Protein AF-A0A4R6Y4P4-F1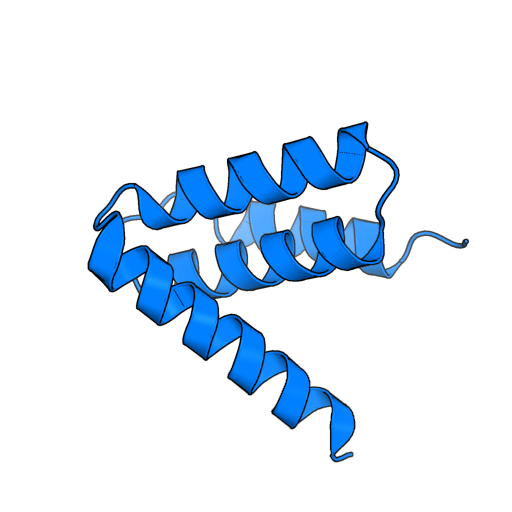 (afdb_monomer_lite)

Organism: NCBI:txid69279

pLDDT: mean 78.59, std 15.03, range [47.88, 94.88]

Secondary structure (DSSP, 8-state):
--HHHHHHHHHHHHHHHHHHHHGGGHHHHHHHHHHHHHHTT-HHHHHHHHHHHHHHHHH-TT--S-HHHHHHHHHHHHT---

Sequence (82 aa):
MRQRRDRRRRWRQDALHLLSVEGSNAYYEAQRRATRARLAGDRSEFFHWAKVAAEVARLSPEVEMDIAVLRTVVAEEENRPS

Structure (mmCIF, N/CA/C/O backbone):
data_AF-A0A4R6Y4P4-F1
#
_entry.id   AF-A0A4R6Y4P4-F1
#
loop_
_atom_site.group_PDB
_atom_site.id
_atom_site.type_symbol
_atom_site.label_atom_id
_atom_site.label_alt_id
_atom_site.label_comp_id
_atom_site.label_asym_id
_atom_site.label_entity_id
_atom_site.label_seq_id
_atom_site.pdbx_PDB_ins_code
_atom_site.Cartn_x
_atom_site.Cartn_y
_atom_site.Cartn_z
_atom_site.occupancy
_atom_site.B_iso_or_equiv
_atom_site.auth_seq_id
_atom_site.auth_comp_id
_atom_site.auth_asym_id
_atom_site.auth_atom_id
_atom_site.pdbx_PDB_model_num
ATOM 1 N N . MET A 1 1 ? 6.727 -13.445 17.675 1.00 48.34 1 MET A N 1
ATOM 2 C CA . MET A 1 1 ? 7.431 -13.142 16.400 1.00 48.34 1 MET A CA 1
ATOM 3 C C . MET A 1 1 ? 6.850 -13.827 15.137 1.00 48.34 1 MET A C 1
ATOM 5 O O . MET A 1 1 ? 7.548 -13.890 14.134 1.00 48.34 1 MET A O 1
ATOM 9 N N . ARG A 1 2 ? 5.577 -14.276 15.099 1.00 53.06 2 ARG A N 1
ATOM 10 C CA . ARG A 1 2 ? 4.963 -14.873 13.880 1.00 53.06 2 ARG A CA 1
ATOM 11 C C . ARG A 1 2 ? 3.955 -13.956 13.164 1.00 53.06 2 ARG A C 1
ATOM 13 O O . ARG A 1 2 ? 4.052 -13.785 11.956 1.00 53.06 2 ARG A O 1
ATOM 20 N N . GLN A 1 3 ? 3.127 -13.216 13.909 1.00 57.47 3 GLN A N 1
ATOM 21 C CA . GLN A 1 3 ? 2.083 -12.345 13.334 1.00 5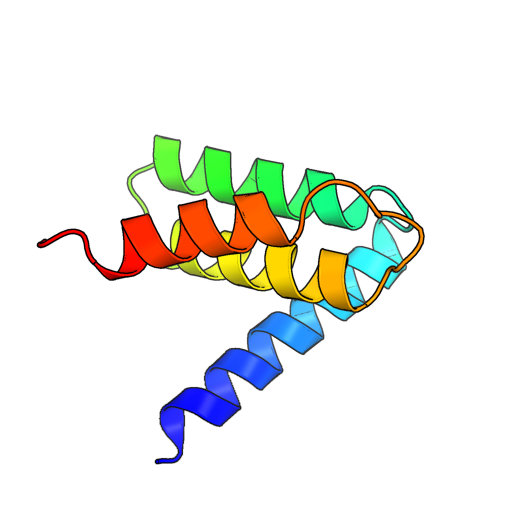7.47 3 GLN A CA 1
ATOM 22 C C . GLN A 1 3 ? 2.573 -11.250 12.365 1.00 57.47 3 GLN A C 1
ATOM 24 O O . GLN A 1 3 ? 1.825 -10.846 11.477 1.00 57.47 3 GLN A O 1
ATOM 29 N N . ARG A 1 4 ? 3.806 -10.742 12.520 1.00 55.25 4 ARG A N 1
ATOM 30 C CA . ARG A 1 4 ? 4.358 -9.703 11.626 1.00 55.25 4 ARG A CA 1
ATOM 31 C C . ARG A 1 4 ? 4.716 -10.249 10.236 1.00 55.25 4 ARG A C 1
ATOM 33 O O . ARG A 1 4 ? 4.602 -9.517 9.259 1.00 55.25 4 ARG A O 1
ATOM 40 N N . ARG A 1 5 ? 5.120 -11.522 10.133 1.00 59.50 5 ARG A N 1
ATOM 41 C CA . ARG A 1 5 ? 5.469 -12.158 8.848 1.00 59.50 5 ARG A CA 1
ATOM 42 C C . ARG A 1 5 ? 4.224 -12.489 8.026 1.00 59.50 5 ARG A C 1
ATOM 44 O O . ARG A 1 5 ? 4.227 -12.240 6.825 1.00 59.50 5 ARG A O 1
ATOM 51 N N . ASP A 1 6 ? 3.153 -12.944 8.675 1.00 71.94 6 ASP A N 1
ATOM 52 C CA . ASP A 1 6 ? 1.912 -13.319 7.983 1.00 71.94 6 ASP A CA 1
ATOM 53 C C . ASP A 1 6 ? 1.196 -12.108 7.376 1.00 71.94 6 ASP A C 1
ATOM 55 O O . ASP A 1 6 ? 0.724 -12.169 6.243 1.00 71.94 6 ASP A O 1
ATOM 59 N N . ARG A 1 7 ? 1.179 -10.969 8.085 1.00 76.62 7 ARG A N 1
ATOM 60 C CA . ARG A 1 7 ? 0.624 -9.715 7.546 1.00 76.62 7 ARG A CA 1
ATOM 61 C C . ARG A 1 7 ? 1.416 -9.218 6.346 1.00 76.62 7 ARG A C 1
ATOM 63 O O . ARG A 1 7 ? 0.828 -8.875 5.329 1.00 76.62 7 ARG A O 1
ATOM 70 N N . ARG A 1 8 ? 2.747 -9.253 6.441 1.00 77.50 8 ARG A N 1
ATOM 71 C CA . ARG A 1 8 ? 3.615 -8.839 5.339 1.00 77.50 8 ARG A CA 1
ATOM 72 C C . ARG A 1 8 ? 3.460 -9.731 4.111 1.00 77.50 8 ARG A C 1
ATOM 74 O O . ARG A 1 8 ? 3.512 -9.234 2.993 1.00 77.50 8 ARG A O 1
ATOM 81 N N . ARG A 1 9 ? 3.235 -11.034 4.309 1.00 83.81 9 ARG A N 1
ATOM 82 C CA . ARG A 1 9 ? 2.938 -11.955 3.209 1.00 83.81 9 ARG A CA 1
ATOM 83 C C . ARG A 1 9 ? 1.635 -11.582 2.504 1.00 83.81 9 ARG A C 1
ATOM 85 O O . ARG A 1 9 ? 1.644 -11.545 1.281 1.00 83.81 9 ARG A O 1
ATOM 92 N N . ARG A 1 10 ? 0.579 -11.247 3.255 1.00 88.56 10 ARG A N 1
ATOM 93 C CA . ARG A 1 10 ? -0.691 -10.770 2.681 1.00 88.56 10 ARG A CA 1
ATOM 94 C C . ARG A 1 10 ? -0.505 -9.482 1.881 1.00 88.56 10 ARG A C 1
ATOM 96 O O . ARG A 1 10 ? -0.804 -9.478 0.699 1.00 88.56 10 ARG A O 1
ATOM 103 N N . TRP A 1 11 ? 0.131 -8.460 2.459 1.00 90.69 11 TRP A N 1
ATOM 104 C CA . TRP A 1 11 ? 0.396 -7.204 1.738 1.00 90.69 11 TRP A CA 1
ATOM 105 C C . TRP A 1 11 ? 1.193 -7.415 0.454 1.00 90.69 11 TRP A C 1
ATOM 107 O O . TRP A 1 11 ? 0.906 -6.802 -0.566 1.00 90.69 11 TRP A O 1
ATOM 117 N N . ARG A 1 12 ? 2.182 -8.312 0.489 1.00 89.69 12 ARG A N 1
ATOM 118 C CA . ARG A 1 12 ? 2.965 -8.649 -0.697 1.00 89.69 12 ARG A CA 1
ATOM 119 C C . ARG A 1 12 ? 2.137 -9.395 -1.745 1.00 89.69 12 ARG A C 1
ATOM 121 O O . ARG A 1 12 ? 2.350 -9.168 -2.928 1.00 89.69 12 ARG A O 1
ATOM 128 N N . GLN A 1 13 ? 1.229 -10.283 -1.339 1.00 93.56 13 GLN A N 1
ATOM 129 C CA . GLN A 1 13 ? 0.324 -10.963 -2.272 1.00 93.56 13 GLN A CA 1
ATOM 130 C C . GLN A 1 13 ? -0.620 -9.969 -2.947 1.00 93.56 13 GLN A C 1
ATOM 132 O O . GLN A 1 13 ? -0.736 -9.999 -4.168 1.00 93.56 13 GLN A O 1
ATOM 137 N N . ASP A 1 14 ? -1.209 -9.051 -2.186 1.00 94.19 14 ASP A N 1
ATOM 138 C CA . ASP A 1 14 ? -2.110 -8.036 -2.734 1.00 94.19 14 ASP A CA 1
ATOM 139 C C . ASP A 1 14 ? -1.359 -7.032 -3.624 1.00 94.19 14 ASP A C 1
ATOM 141 O O . ASP A 1 14 ? -1.857 -6.641 -4.676 1.00 94.19 14 ASP A O 1
ATOM 145 N N . ALA A 1 15 ? -0.114 -6.687 -3.274 1.00 90.88 15 ALA A N 1
ATOM 146 C CA . ALA A 1 15 ? 0.760 -5.874 -4.120 1.00 90.88 15 ALA A CA 1
ATOM 147 C C . ALA A 1 15 ? 1.082 -6.562 -5.455 1.00 90.88 15 ALA A C 1
ATOM 149 O O . ALA A 1 15 ? 1.015 -5.931 -6.506 1.00 90.88 15 ALA A O 1
ATOM 150 N N . LEU A 1 16 ? 1.402 -7.860 -5.427 1.00 91.25 16 LEU A N 1
ATOM 151 C CA . LEU A 1 16 ? 1.634 -8.645 -6.643 1.00 91.25 16 LEU A CA 1
ATOM 152 C C . LEU A 1 16 ? 0.366 -8.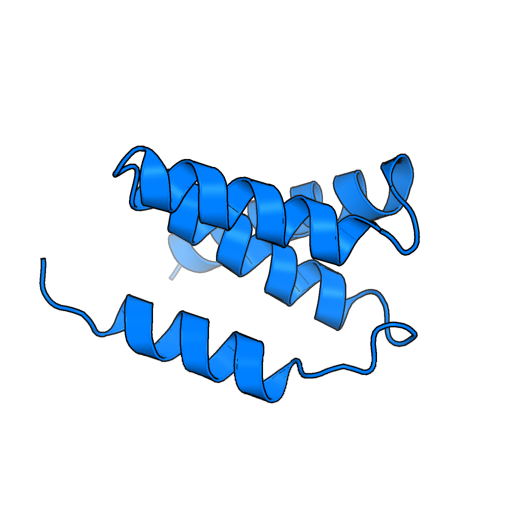759 -7.490 1.00 91.25 16 LEU A C 1
ATOM 154 O O . LEU A 1 16 ? 0.440 -8.678 -8.713 1.00 91.25 16 LEU A O 1
ATOM 158 N N . HIS A 1 17 ? -0.794 -8.913 -6.852 1.00 93.88 17 HIS A N 1
ATOM 159 C CA . HIS A 1 17 ? -2.068 -8.938 -7.553 1.00 93.88 17 HIS A CA 1
ATOM 160 C C . HIS A 1 17 ? -2.351 -7.597 -8.241 1.00 93.88 17 HIS A C 1
ATOM 162 O O . HIS A 1 17 ? -2.635 -7.583 -9.437 1.00 93.88 17 HIS A O 1
ATOM 168 N N . LEU A 1 18 ? -2.182 -6.470 -7.543 1.00 91.62 18 LEU A N 1
ATOM 169 C CA . LEU A 1 18 ? -2.336 -5.149 -8.153 1.00 91.62 18 LEU A CA 1
ATOM 170 C C . LEU A 1 18 ? -1.353 -4.933 -9.303 1.00 91.62 18 LEU A C 1
ATOM 172 O O . LEU A 1 18 ? -1.764 -4.458 -10.351 1.00 91.62 18 LEU A O 1
ATOM 176 N N . LEU A 1 19 ? -0.091 -5.341 -9.159 1.00 87.12 19 LEU A N 1
ATOM 177 C CA . LEU A 1 19 ? 0.881 -5.284 -10.256 1.00 87.12 19 LEU A CA 1
ATOM 178 C C . LEU A 1 19 ? 0.450 -6.128 -11.464 1.00 87.12 19 LEU A C 1
ATOM 180 O O . LEU A 1 19 ? 0.661 -5.708 -12.596 1.00 87.12 19 LEU A O 1
ATOM 184 N N . SER A 1 20 ? -0.184 -7.285 -11.246 1.00 88.56 20 SER A N 1
ATOM 185 C CA . SER A 1 20 ? -0.684 -8.124 -12.344 1.00 88.56 20 SER A CA 1
ATOM 186 C C . SER A 1 20 ? -1.907 -7.550 -13.065 1.00 88.56 20 SER A C 1
ATOM 188 O O . SER A 1 20 ? -2.057 -7.785 -14.260 1.00 88.56 20 SER A O 1
ATOM 190 N N . VAL A 1 21 ? -2.775 -6.820 -12.357 1.00 90.81 21 VAL A N 1
ATOM 191 C CA . VAL A 1 21 ? -4.038 -6.292 -12.905 1.00 90.81 21 VAL A CA 1
ATOM 192 C C . VAL A 1 21 ? -3.863 -4.881 -13.465 1.00 90.81 21 VAL A C 1
ATOM 194 O O . VAL A 1 21 ? -4.350 -4.581 -14.548 1.00 90.81 21 VAL A O 1
ATOM 197 N N . GLU A 1 22 ? -3.153 -4.023 -12.737 1.00 86.44 22 GLU A N 1
ATOM 198 C CA . GLU A 1 22 ? -3.036 -2.585 -13.010 1.00 86.44 22 GLU A CA 1
ATOM 199 C C . GLU A 1 22 ? -1.684 -2.203 -13.633 1.00 86.44 22 GLU A C 1
ATOM 201 O O . GLU A 1 22 ? -1.502 -1.065 -14.072 1.00 86.44 22 GLU A O 1
ATOM 206 N N . GLY A 1 23 ? -0.703 -3.114 -13.649 1.00 83.94 23 GLY A N 1
ATOM 207 C CA . GLY A 1 23 ? 0.640 -2.835 -14.158 1.00 83.94 23 GLY A CA 1
ATOM 208 C C . GLY A 1 23 ? 1.296 -1.657 -13.431 1.00 83.94 23 GLY A C 1
ATOM 209 O O . GLY A 1 23 ? 1.359 -1.624 -12.200 1.00 83.94 23 GLY A O 1
ATOM 210 N N . SER A 1 24 ? 1.746 -0.654 -14.188 1.00 80.12 24 SER A N 1
ATOM 211 C CA . SER A 1 24 ? 2.367 0.567 -13.652 1.00 80.12 24 SER A CA 1
ATOM 212 C C . SER A 1 24 ? 1.416 1.427 -12.802 1.00 80.12 24 SER A C 1
ATOM 214 O O . SER A 1 24 ? 1.878 2.205 -11.968 1.00 80.12 24 SER A O 1
ATOM 216 N N . ASN A 1 25 ? 0.093 1.250 -12.926 1.00 84.62 25 ASN A N 1
ATOM 217 C CA . ASN A 1 25 ? -0.897 1.965 -12.113 1.00 84.62 25 ASN A CA 1
ATOM 218 C C . ASN A 1 25 ? -1.142 1.344 -10.730 1.00 84.62 25 ASN A C 1
ATOM 220 O O . ASN A 1 25 ? -1.840 1.949 -9.909 1.00 84.62 25 ASN A O 1
ATOM 224 N N . ALA A 1 26 ? -0.562 0.177 -10.436 1.00 88.81 26 ALA A N 1
ATOM 225 C CA . ALA A 1 26 ? -0.775 -0.558 -9.188 1.00 88.81 26 ALA A CA 1
ATOM 226 C C . ALA A 1 26 ? -0.518 0.287 -7.931 1.00 88.81 26 ALA A C 1
ATOM 228 O O . ALA A 1 26 ? -1.236 0.170 -6.935 1.00 88.81 26 ALA A O 1
ATOM 229 N N . TYR A 1 27 ? 0.486 1.165 -7.986 1.00 86.88 27 TYR A N 1
ATOM 230 C CA . TYR A 1 27 ? 0.816 2.064 -6.885 1.00 86.88 27 TYR A CA 1
ATOM 231 C C . TYR A 1 27 ? -0.326 3.048 -6.604 1.00 86.88 27 TYR A C 1
ATOM 233 O O . TYR A 1 27 ? -0.813 3.149 -5.475 1.00 86.88 27 TYR A O 1
ATOM 241 N N . TYR A 1 28 ? -0.794 3.732 -7.649 1.00 87.25 28 TYR A N 1
ATOM 242 C CA . TYR A 1 28 ? -1.867 4.713 -7.538 1.00 87.25 28 TYR A CA 1
ATOM 243 C C . TYR A 1 28 ? -3.188 4.066 -7.130 1.00 87.25 28 TYR A C 1
ATOM 245 O O . TYR A 1 28 ? -3.950 4.668 -6.379 1.00 87.25 28 TYR A O 1
ATOM 253 N N . GLU A 1 29 ? -3.461 2.838 -7.571 1.00 92.75 29 GLU A N 1
ATOM 254 C CA . GLU A 1 29 ? -4.655 2.109 -7.145 1.00 92.75 29 GLU A CA 1
ATOM 255 C C . GLU A 1 29 ? -4.609 1.757 -5.651 1.00 92.75 29 GLU A C 1
ATOM 257 O O . GLU A 1 29 ? -5.583 1.998 -4.934 1.00 92.75 29 GLU A O 1
ATOM 262 N N . ALA A 1 30 ? -3.466 1.290 -5.137 1.00 92.69 30 ALA A N 1
ATOM 263 C CA . ALA A 1 30 ? -3.297 1.079 -3.699 1.00 92.69 30 ALA A CA 1
ATOM 264 C C . ALA A 1 30 ? -3.457 2.393 -2.910 1.00 92.69 30 ALA A C 1
ATOM 266 O O . ALA A 1 30 ? -4.132 2.421 -1.878 1.00 92.69 30 ALA A O 1
ATOM 267 N N . GLN A 1 31 ? -2.909 3.501 -3.420 1.00 89.50 31 GLN A N 1
ATOM 268 C CA . GLN A 1 31 ? -3.056 4.818 -2.798 1.00 89.50 31 GLN A CA 1
ATOM 269 C C . GLN A 1 31 ? -4.520 5.290 -2.792 1.00 89.50 31 GLN A C 1
ATOM 271 O O . GLN A 1 31 ? -5.008 5.739 -1.756 1.00 89.50 31 GLN A O 1
ATOM 276 N N . ARG A 1 32 ? -5.259 5.121 -3.899 1.00 92.00 32 ARG A N 1
ATOM 277 C CA . ARG A 1 32 ? -6.696 5.444 -3.981 1.00 92.00 32 ARG A CA 1
ATOM 278 C C . ARG A 1 32 ? -7.509 4.674 -2.946 1.00 92.00 32 ARG A C 1
ATOM 280 O O . ARG A 1 32 ? -8.368 5.265 -2.289 1.00 92.00 32 ARG A O 1
ATOM 287 N N . ARG A 1 33 ? -7.242 3.376 -2.778 1.00 94.88 33 ARG A N 1
ATOM 288 C CA . ARG A 1 33 ? -7.927 2.540 -1.779 1.00 94.88 33 ARG A CA 1
ATOM 289 C C . ARG A 1 33 ? -7.599 2.970 -0.352 1.00 94.88 33 ARG A C 1
ATOM 291 O O . ARG A 1 33 ? -8.513 3.081 0.461 1.00 94.88 33 ARG A O 1
ATOM 298 N N . ALA A 1 34 ? -6.345 3.327 -0.071 1.00 91.88 34 ALA A N 1
ATOM 299 C CA . ALA A 1 34 ? -5.965 3.893 1.221 1.00 91.88 34 ALA A CA 1
ATOM 300 C C . ALA A 1 34 ? -6.713 5.210 1.498 1.00 91.88 34 ALA A C 1
ATOM 302 O O . ALA A 1 34 ? -7.320 5.370 2.556 1.00 91.88 34 ALA A O 1
ATOM 303 N N . THR A 1 35 ? -6.748 6.139 0.538 1.00 89.31 35 THR A N 1
ATOM 304 C CA . THR A 1 35 ? -7.483 7.404 0.686 1.00 89.31 35 THR A CA 1
ATOM 305 C C . THR A 1 35 ? -8.974 7.172 0.926 1.00 89.31 35 THR A C 1
ATOM 307 O O . THR A 1 35 ? -9.544 7.801 1.815 1.00 89.31 35 THR A O 1
ATOM 310 N N . ARG A 1 36 ? -9.608 6.245 0.196 1.00 93.81 36 ARG A N 1
ATOM 311 C CA . ARG A 1 36 ? -11.020 5.886 0.412 1.00 93.81 36 ARG A CA 1
ATOM 312 C C . ARG A 1 36 ? -11.266 5.346 1.818 1.00 93.81 36 ARG A C 1
ATOM 314 O O . ARG A 1 36 ? -12.180 5.820 2.482 1.00 93.81 36 ARG A O 1
ATOM 321 N N . ALA A 1 37 ? -10.427 4.429 2.292 1.00 91.31 37 ALA A N 1
ATOM 322 C CA . ALA A 1 37 ? -10.541 3.882 3.641 1.00 91.31 37 ALA A CA 1
ATOM 323 C C . ALA A 1 37 ? -10.358 4.959 4.721 1.00 91.31 37 ALA A C 1
ATOM 325 O O . ALA A 1 37 ? -11.102 4.997 5.699 1.00 91.31 37 ALA A O 1
ATOM 326 N N . ARG A 1 38 ? -9.438 5.911 4.507 1.00 86.38 38 ARG A N 1
ATOM 327 C CA . ARG A 1 38 ? -9.273 7.068 5.397 1.00 86.38 38 ARG A CA 1
ATOM 328 C C . ARG A 1 38 ? -10.532 7.932 5.451 1.00 86.38 38 ARG A C 1
ATOM 330 O O . ARG A 1 38 ? -10.938 8.323 6.541 1.00 86.38 38 ARG A O 1
ATOM 337 N N . LEU A 1 39 ? -11.147 8.216 4.302 1.00 91.19 39 LEU A N 1
ATOM 338 C CA . LEU A 1 39 ? -12.400 8.978 4.231 1.00 91.19 39 LEU A CA 1
ATOM 339 C C . LEU A 1 39 ? -13.573 8.229 4.879 1.00 91.19 39 LEU A C 1
ATOM 341 O O . LEU A 1 39 ? -14.442 8.860 5.469 1.00 91.19 39 LEU A O 1
ATOM 345 N N . ALA A 1 40 ? -13.571 6.897 4.810 1.00 92.12 40 ALA A N 1
ATOM 346 C CA . ALA A 1 40 ? -14.554 6.043 5.471 1.00 92.12 40 ALA A CA 1
ATOM 347 C C . ALA A 1 40 ? -14.302 5.861 6.982 1.00 92.12 40 ALA A C 1
ATOM 349 O O . ALA A 1 40 ? -15.128 5.268 7.671 1.00 92.12 40 ALA A O 1
ATOM 350 N N . GLY A 1 41 ? -13.172 6.346 7.511 1.00 90.88 41 GLY A N 1
ATOM 351 C CA . GLY A 1 41 ? -12.782 6.147 8.908 1.00 90.88 41 GLY A CA 1
ATOM 352 C C . GLY A 1 41 ? -12.286 4.732 9.235 1.00 90.88 41 GLY A C 1
ATOM 353 O O . GLY A 1 41 ? -12.035 4.436 10.404 1.00 90.88 41 GLY A O 1
ATOM 354 N N . ASP A 1 42 ? -12.092 3.866 8.234 1.00 93.00 42 ASP A N 1
ATOM 355 C CA . ASP A 1 42 ? -11.556 2.520 8.436 1.00 93.00 42 ASP A CA 1
ATOM 356 C C . ASP A 1 42 ? -10.025 2.562 8.525 1.00 93.00 42 ASP A C 1
ATOM 358 O O . ASP A 1 42 ? -9.290 2.502 7.534 1.00 93.00 42 ASP A O 1
ATOM 362 N N . ARG A 1 43 ? -9.528 2.655 9.762 1.00 87.38 43 ARG A N 1
ATOM 363 C CA . ARG A 1 43 ? -8.087 2.648 10.049 1.00 87.38 43 ARG A CA 1
ATOM 364 C C . ARG A 1 43 ? -7.409 1.332 9.652 1.00 87.38 43 ARG A C 1
ATOM 366 O O . ARG A 1 43 ? -6.232 1.356 9.292 1.00 87.38 43 ARG A O 1
ATOM 373 N N . SER A 1 44 ? -8.103 0.194 9.734 1.00 89.06 44 SER A N 1
ATOM 374 C CA . SER A 1 44 ? -7.507 -1.111 9.424 1.00 89.06 44 SER A CA 1
ATOM 375 C C . SER A 1 44 ? -7.277 -1.255 7.926 1.00 89.06 44 SER A C 1
ATOM 377 O O . SER A 1 44 ? -6.183 -1.632 7.494 1.00 89.06 44 SER A O 1
ATOM 379 N N . GLU A 1 45 ? -8.287 -0.887 7.143 1.00 90.56 45 GLU A N 1
ATOM 380 C CA . GLU A 1 45 ? -8.232 -0.928 5.691 1.00 90.56 45 GLU A CA 1
ATOM 381 C C . GLU A 1 45 ? -7.277 0.140 5.136 1.00 90.56 45 GLU A C 1
ATOM 383 O O . GLU A 1 45 ? -6.464 -0.159 4.258 1.00 90.56 45 GLU A O 1
ATOM 388 N N . PHE A 1 46 ? -7.264 1.346 5.720 1.00 90.88 46 PHE A N 1
ATOM 389 C CA . PHE A 1 46 ? -6.274 2.375 5.389 1.00 90.88 46 PHE A CA 1
ATOM 390 C C . PHE A 1 46 ? -4.849 1.844 5.563 1.00 90.88 46 PHE A C 1
ATOM 392 O O . PHE A 1 46 ? -4.033 1.915 4.642 1.00 90.88 46 PHE A O 1
ATOM 399 N N . PHE A 1 47 ? -4.559 1.266 6.730 1.00 89.44 47 PHE A N 1
ATOM 400 C CA . PHE A 1 47 ? -3.237 0.740 7.036 1.00 89.44 47 PHE A CA 1
ATOM 401 C C . PHE A 1 47 ? -2.843 -0.413 6.111 1.00 89.44 47 PHE A C 1
ATOM 403 O O . PHE A 1 47 ? -1.691 -0.508 5.681 1.00 89.44 47 PHE A O 1
ATOM 410 N N . HIS A 1 48 ? -3.794 -1.289 5.786 1.00 92.38 48 HIS A N 1
ATOM 411 C CA . HIS A 1 48 ? -3.577 -2.376 4.845 1.00 92.38 48 HIS A CA 1
ATOM 412 C C . HIS A 1 48 ? -3.146 -1.845 3.471 1.00 92.38 48 HIS A C 1
ATOM 414 O O . HIS A 1 48 ? -2.060 -2.194 3.005 1.00 92.38 48 HIS A O 1
ATOM 420 N N . TRP A 1 49 ? -3.934 -0.959 2.857 1.00 93.25 49 TRP A N 1
ATOM 421 C CA . TRP A 1 49 ? -3.632 -0.437 1.522 1.00 93.25 49 TRP A CA 1
ATOM 422 C C . TRP A 1 49 ? -2.384 0.450 1.495 1.00 93.25 49 TRP A C 1
ATOM 424 O O . TRP A 1 49 ? -1.621 0.393 0.532 1.00 93.25 49 TRP A O 1
ATOM 434 N N . ALA A 1 50 ? -2.094 1.184 2.573 1.00 91.50 50 ALA A N 1
ATOM 435 C CA . ALA A 1 50 ? -0.847 1.937 2.704 1.00 91.50 50 ALA A CA 1
ATOM 436 C C . ALA A 1 50 ? 0.390 1.015 2.712 1.00 91.50 50 ALA A C 1
ATOM 438 O O . ALA A 1 50 ? 1.399 1.301 2.063 1.00 91.50 50 ALA A O 1
ATOM 439 N N . LYS A 1 51 ? 0.317 -0.139 3.393 1.00 92.31 51 LYS A N 1
ATOM 440 C CA . LYS A 1 51 ? 1.395 -1.143 3.372 1.00 92.31 51 LYS A CA 1
ATOM 4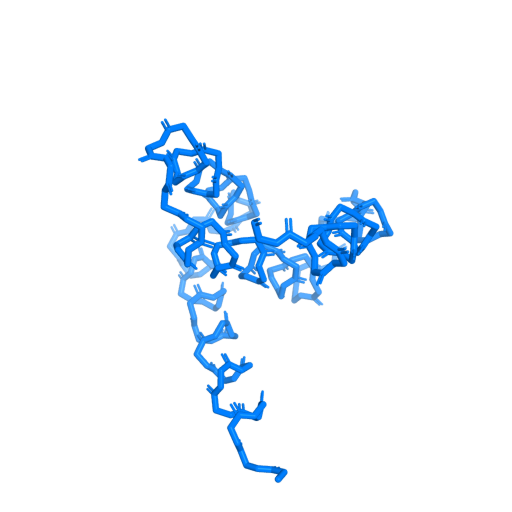41 C C . LYS A 1 51 ? 1.501 -1.861 2.026 1.00 92.31 51 LYS A C 1
ATOM 443 O O . LYS A 1 51 ? 2.616 -2.163 1.604 1.00 92.31 51 LYS A O 1
ATOM 448 N N . VAL A 1 52 ? 0.380 -2.100 1.345 1.00 92.00 52 VAL A N 1
ATOM 449 C CA . VAL A 1 52 ? 0.365 -2.637 -0.026 1.00 92.00 52 VAL A CA 1
ATOM 450 C C . VAL A 1 52 ? 1.051 -1.666 -0.989 1.00 92.00 52 VAL A C 1
ATOM 452 O O . VAL A 1 52 ? 1.945 -2.092 -1.711 1.00 92.00 52 VAL A O 1
ATOM 455 N N . ALA A 1 53 ? 0.737 -0.367 -0.942 1.00 89.50 53 ALA A N 1
ATOM 456 C CA . ALA A 1 53 ? 1.388 0.658 -1.765 1.00 89.50 53 ALA A CA 1
ATOM 457 C C . ALA A 1 53 ? 2.916 0.676 -1.574 1.00 89.50 53 ALA A C 1
ATOM 459 O O . ALA A 1 53 ? 3.669 0.729 -2.547 1.00 89.50 53 ALA A O 1
ATOM 460 N N . ALA A 1 54 ? 3.384 0.548 -0.328 1.00 87.56 54 ALA A N 1
ATOM 461 C CA . ALA A 1 54 ? 4.811 0.465 -0.024 1.00 87.56 54 ALA A CA 1
ATOM 462 C C . ALA A 1 54 ? 5.481 -0.807 -0.588 1.00 87.56 54 ALA A C 1
ATOM 464 O O . ALA A 1 54 ? 6.631 -0.753 -1.027 1.00 87.56 54 ALA A O 1
ATOM 465 N N . GLU A 1 55 ? 4.795 -1.955 -0.584 1.00 89.81 55 GLU A N 1
ATOM 466 C CA . GLU A 1 55 ? 5.308 -3.185 -1.207 1.00 89.81 55 GLU A CA 1
ATOM 467 C C . GLU A 1 55 ? 5.247 -3.112 -2.746 1.00 89.81 55 GLU A C 1
ATOM 469 O O . GLU A 1 55 ? 6.172 -3.597 -3.392 1.00 89.81 55 GLU A O 1
ATOM 474 N N . VAL A 1 56 ? 4.247 -2.450 -3.343 1.00 88.06 56 VAL A N 1
ATOM 475 C CA . VAL A 1 56 ? 4.191 -2.188 -4.796 1.00 88.06 56 VAL A CA 1
ATOM 476 C C . VAL A 1 56 ? 5.381 -1.338 -5.240 1.00 88.06 56 VAL A C 1
ATOM 478 O O . VAL A 1 56 ? 6.110 -1.748 -6.140 1.00 88.06 56 VAL A O 1
ATOM 481 N N . ALA A 1 57 ? 5.635 -0.211 -4.569 1.00 83.31 57 ALA A N 1
ATOM 482 C CA . ALA A 1 57 ? 6.773 0.654 -4.882 1.00 83.31 57 ALA A CA 1
ATOM 483 C C . ALA A 1 57 ? 8.113 -0.093 -4.740 1.00 83.31 57 ALA A C 1
ATOM 485 O O . ALA A 1 57 ? 9.014 0.049 -5.557 1.00 83.31 57 ALA A O 1
ATOM 486 N N . ARG A 1 58 ? 8.234 -0.973 -3.737 1.00 83.75 58 ARG A N 1
ATOM 487 C CA . ARG A 1 58 ? 9.418 -1.828 -3.551 1.00 83.75 58 ARG A CA 1
ATOM 488 C C . ARG A 1 58 ? 9.607 -2.863 -4.671 1.00 83.75 58 ARG A C 1
ATOM 490 O O . ARG A 1 58 ? 10.740 -3.273 -4.910 1.00 83.75 58 ARG A O 1
ATOM 497 N N . LEU A 1 59 ? 8.525 -3.359 -5.273 1.00 83.69 59 LEU A N 1
ATOM 498 C CA . LEU A 1 59 ? 8.555 -4.405 -6.303 1.00 83.69 59 LEU A CA 1
ATOM 499 C C . LEU A 1 59 ? 8.683 -3.847 -7.725 1.00 83.69 59 LEU A C 1
ATOM 501 O O . LEU A 1 59 ? 9.182 -4.561 -8.590 1.00 83.69 59 LEU A O 1
ATOM 505 N N . SER A 1 60 ? 8.256 -2.605 -7.955 1.00 70.94 60 SER A N 1
ATOM 506 C CA . SER A 1 60 ? 8.297 -1.943 -9.258 1.00 70.94 60 SER A CA 1
ATOM 507 C C . SER A 1 60 ? 9.293 -0.778 -9.235 1.00 70.94 60 SER A C 1
ATOM 509 O O . SER A 1 60 ? 8.889 0.353 -8.965 1.00 70.94 60 SER A O 1
ATOM 511 N N . PRO A 1 61 ? 10.588 -1.024 -9.513 1.00 63.03 61 PRO A N 1
ATOM 512 C CA . PRO A 1 61 ? 11.625 0.012 -9.493 1.00 63.03 61 PRO A CA 1
ATOM 513 C C . PRO A 1 61 ? 11.425 1.124 -10.536 1.00 63.03 61 PRO A C 1
ATOM 515 O O . PRO A 1 61 ? 12.040 2.173 -10.411 1.00 63.03 61 PRO A O 1
ATOM 518 N N . GLU A 1 62 ? 10.542 0.935 -11.523 1.00 60.62 62 GLU A N 1
ATOM 519 C CA . GLU A 1 62 ? 10.125 1.990 -12.464 1.00 60.62 62 GLU A CA 1
ATOM 520 C C . GLU A 1 62 ? 9.320 3.112 -11.782 1.00 60.62 62 GLU A C 1
ATOM 522 O O . GLU A 1 62 ? 9.263 4.235 -12.277 1.00 60.62 62 GLU A O 1
ATOM 527 N N . VAL A 1 63 ? 8.723 2.836 -10.616 1.00 56.75 63 VAL A N 1
ATOM 528 C CA . VAL A 1 63 ? 8.057 3.833 -9.767 1.00 56.75 63 VAL A CA 1
ATOM 529 C C . VAL A 1 63 ? 9.097 4.386 -8.792 1.00 56.75 63 VAL A C 1
ATOM 531 O O . VAL A 1 63 ? 9.035 4.182 -7.583 1.00 56.75 63 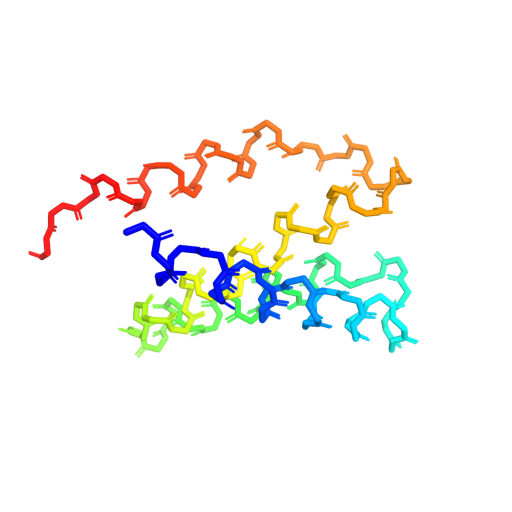VAL A O 1
ATOM 534 N N . GLU A 1 64 ? 10.109 5.061 -9.330 1.00 49.38 64 GLU A N 1
ATOM 535 C CA . GLU A 1 64 ? 11.212 5.643 -8.552 1.00 49.38 64 GLU A CA 1
ATOM 536 C C . GLU A 1 64 ? 10.751 6.827 -7.668 1.00 49.38 64 GLU A C 1
ATOM 538 O O . GLU A 1 64 ? 11.492 7.320 -6.816 1.00 49.38 64 GLU A O 1
ATOM 543 N N . MET A 1 65 ? 9.487 7.256 -7.799 1.00 53.78 65 MET A N 1
ATOM 544 C CA . MET A 1 65 ? 8.910 8.323 -6.986 1.00 53.78 65 MET A CA 1
ATOM 545 C C . MET A 1 65 ? 8.526 7.836 -5.574 1.00 53.78 65 MET A C 1
ATOM 547 O O . MET A 1 65 ? 7.427 7.351 -5.309 1.00 53.78 65 MET A O 1
ATOM 551 N N . ASP A 1 66 ? 9.474 8.060 -4.668 1.00 58.00 66 ASP A N 1
ATOM 552 C CA . ASP A 1 66 ? 9.312 8.394 -3.251 1.00 58.00 66 ASP A CA 1
ATOM 553 C C . ASP A 1 66 ? 8.844 7.305 -2.267 1.00 58.00 66 ASP A C 1
ATOM 555 O O . ASP A 1 66 ? 8.015 7.508 -1.373 1.00 58.00 66 ASP A O 1
ATOM 559 N N . ILE A 1 67 ? 9.495 6.137 -2.335 1.00 54.12 67 ILE A N 1
ATOM 560 C CA . ILE A 1 67 ? 9.502 5.167 -1.222 1.00 54.12 67 ILE A CA 1
ATOM 561 C C . ILE A 1 67 ? 9.876 5.839 0.113 1.00 54.12 67 ILE A C 1
ATOM 563 O O . ILE A 1 67 ? 9.431 5.375 1.166 1.00 54.12 67 ILE A O 1
ATOM 567 N N . ALA A 1 68 ? 10.689 6.901 0.101 1.00 57.81 68 ALA A N 1
ATOM 568 C CA . ALA A 1 68 ? 11.071 7.623 1.309 1.00 57.81 68 ALA A CA 1
ATOM 569 C C . ALA A 1 68 ? 9.870 8.361 1.925 1.00 57.81 68 ALA A C 1
ATOM 571 O O . ALA A 1 68 ? 9.567 8.120 3.092 1.00 57.81 68 ALA A O 1
ATOM 572 N N . VAL A 1 69 ? 9.118 9.142 1.146 1.00 60.91 69 VAL A N 1
ATOM 573 C CA . VAL A 1 69 ? 7.878 9.800 1.597 1.00 60.91 69 VAL A CA 1
ATOM 574 C C . VAL A 1 69 ? 6.815 8.786 2.003 1.00 60.91 69 VAL A C 1
ATOM 576 O O . VAL A 1 69 ? 6.194 8.953 3.051 1.00 60.91 69 VAL A O 1
ATOM 579 N N . LEU A 1 70 ? 6.648 7.684 1.267 1.00 60.03 70 LEU A N 1
ATOM 580 C CA . LEU A 1 70 ? 5.724 6.613 1.668 1.00 60.03 70 LEU A CA 1
ATOM 581 C C . LEU A 1 70 ? 6.089 6.000 3.019 1.00 60.03 70 LEU A C 1
ATOM 583 O O . LEU A 1 70 ? 5.212 5.752 3.846 1.00 60.03 70 LEU A O 1
ATOM 587 N N . ARG A 1 71 ? 7.379 5.743 3.259 1.00 62.66 71 ARG A N 1
ATOM 588 C CA . ARG A 1 71 ? 7.848 5.225 4.550 1.00 62.66 71 ARG A CA 1
ATOM 589 C C . ARG A 1 71 ? 7.599 6.221 5.671 1.00 62.66 71 ARG A C 1
ATOM 591 O O . ARG A 1 71 ? 7.194 5.783 6.743 1.00 62.66 71 ARG A O 1
ATOM 598 N N . THR A 1 72 ? 7.791 7.513 5.419 1.00 66.31 72 THR A N 1
ATOM 599 C CA . THR A 1 72 ? 7.512 8.577 6.388 1.00 66.31 72 THR A CA 1
ATOM 600 C C . THR A 1 72 ? 6.025 8.636 6.729 1.00 66.31 72 THR A C 1
ATOM 602 O O . THR A 1 72 ? 5.681 8.495 7.896 1.00 66.31 72 THR A O 1
ATOM 605 N N . VAL A 1 73 ? 5.133 8.689 5.734 1.00 63.44 73 VAL A N 1
ATOM 606 C CA . VAL A 1 73 ? 3.671 8.732 5.950 1.00 63.44 73 VAL A CA 1
ATOM 607 C C . VAL A 1 73 ? 3.176 7.499 6.711 1.00 63.44 73 VAL A C 1
ATOM 609 O O . VAL A 1 73 ? 2.368 7.597 7.633 1.00 63.44 73 VAL A O 1
ATOM 612 N N . VAL A 1 74 ? 3.676 6.313 6.358 1.00 64.75 74 VAL A N 1
ATOM 613 C CA . VAL A 1 74 ? 3.302 5.070 7.040 1.00 64.75 74 VAL A CA 1
ATOM 614 C C . VAL A 1 74 ? 3.837 5.030 8.476 1.00 64.75 74 VAL A C 1
ATOM 616 O O . VAL A 1 74 ? 3.133 4.552 9.363 1.00 64.75 74 VAL A O 1
ATOM 619 N N . ALA A 1 75 ? 5.059 5.510 8.722 1.00 66.62 75 ALA A N 1
ATOM 620 C CA . ALA A 1 75 ? 5.658 5.541 10.057 1.00 66.62 75 ALA A CA 1
ATOM 621 C C . ALA A 1 75 ? 5.006 6.590 10.974 1.00 66.62 75 ALA A C 1
ATOM 623 O O . ALA A 1 75 ? 4.861 6.352 12.173 1.00 66.62 75 ALA A O 1
ATOM 624 N N . GLU A 1 76 ? 4.590 7.731 10.425 1.00 64.88 76 GLU A N 1
ATOM 625 C CA . GLU A 1 76 ? 3.840 8.760 11.149 1.00 64.88 76 GLU A CA 1
ATOM 626 C C . GLU A 1 76 ? 2.469 8.241 11.605 1.00 64.88 76 GLU A C 1
ATOM 628 O O . GLU A 1 76 ? 2.071 8.463 12.748 1.00 64.88 76 GLU A O 1
ATOM 633 N N . GLU A 1 77 ? 1.773 7.477 10.760 1.00 61.34 77 GLU A N 1
ATOM 634 C CA . GLU A 1 77 ? 0.472 6.891 11.106 1.00 61.34 77 GLU A CA 1
ATOM 635 C C . GLU A 1 77 ? 0.594 5.666 12.042 1.00 61.34 77 GLU A C 1
ATOM 637 O O . GLU A 1 77 ? -0.293 5.441 12.862 1.00 61.34 77 GLU A O 1
ATOM 642 N N . GLU A 1 78 ? 1.703 4.907 12.014 1.00 63.31 78 GLU A N 1
ATOM 643 C CA . GLU A 1 78 ? 1.989 3.854 13.017 1.00 63.31 78 GLU A CA 1
ATOM 644 C C . GLU A 1 78 ? 2.202 4.406 14.435 1.00 63.31 78 GLU A C 1
ATOM 646 O O . GLU A 1 78 ? 1.991 3.680 15.408 1.00 63.31 78 GLU A O 1
ATOM 651 N N . ASN A 1 79 ? 2.615 5.670 14.556 1.00 63.62 79 ASN A N 1
ATOM 652 C CA . ASN A 1 79 ? 2.928 6.320 15.830 1.00 63.62 79 ASN A CA 1
ATOM 653 C C . ASN A 1 79 ? 1.791 7.194 16.380 1.00 63.62 79 ASN A C 1
ATOM 655 O O . ASN A 1 79 ? 1.948 7.791 17.448 1.00 63.62 79 ASN A O 1
ATOM 659 N N . ARG A 1 80 ? 0.648 7.291 15.692 1.00 53.22 80 ARG A N 1
ATOM 660 C CA . ARG A 1 80 ? -0.461 8.136 16.146 1.00 53.22 80 ARG A CA 1
ATOM 661 C C . ARG A 1 80 ? -1.290 7.405 17.218 1.00 53.22 80 ARG A C 1
ATOM 663 O O . ARG A 1 80 ? -1.793 6.315 16.940 1.00 53.22 80 ARG A O 1
ATOM 670 N N . PRO A 1 81 ? -1.437 7.956 18.440 1.00 47.88 81 PRO A N 1
ATOM 671 C CA . PRO A 1 81 ? -2.231 7.321 19.484 1.00 47.88 81 PRO A CA 1
ATOM 672 C C . PRO A 1 81 ? -3.725 7.381 19.137 1.00 47.88 81 PRO A C 1
ATOM 674 O O . PRO A 1 81 ? -4.181 8.321 18.483 1.00 47.88 81 PRO A O 1
ATOM 677 N N . SER A 1 82 ? -4.431 6.320 19.539 1.00 52.81 82 SER A N 1
ATOM 678 C CA . SER A 1 82 ? -5.797 5.962 19.128 1.00 52.81 82 SER A CA 1
ATOM 679 C C . SER A 1 82 ? -6.825 7.063 19.330 1.00 52.81 82 SER A C 1
ATOM 681 O O . SER 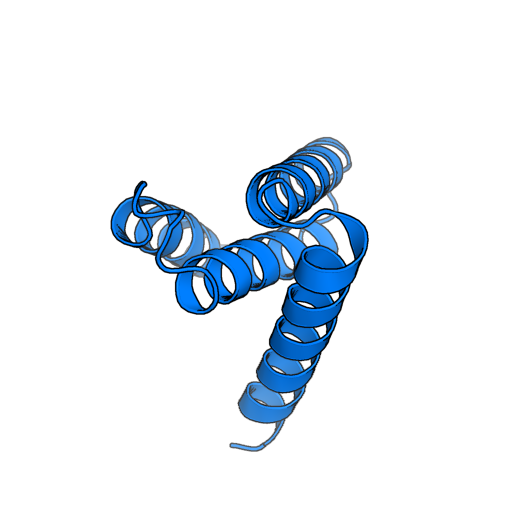A 1 82 ? -6.871 7.612 20.448 1.00 52.81 82 SER A O 1
#

Radius of gyration: 12.34 Å; chains: 1; bounding box: 26×25×34 Å

Foldseek 3Di:
DPVVVVLLVVLLVQLVVLCVPVPVCSLVVLVVQLVVCVVVVNPPSNLSSLSSSLSNCVVDVVCVPPNPVSVVVNVVSVPDDD